Protein AF-A0A831PHI3-F1 (afdb_monomer)

Radius of gyration: 16.22 Å; Cα contacts (8 Å, |Δi|>4): 122; chains: 1; bounding box: 41×42×39 Å

Secondary structure (DSSP, 8-state):
---HHHHHHHHHS---HHHHHHHHHHHHHT--GGG-HHHHHHHTGGGTS------------S-----S-SS----HHHH---SS--S-----GGG-HHHHHTT-----HHHH--HHHHHHHHHHT--

Solvent-accessible surface area (backbone atoms only — not comparable to full-atom values): 7985 Å² total; per-residue (Å²): 122,60,40,62,66,63,57,47,52,57,65,72,42,98,59,54,76,66,58,50,49,52,55,52,50,56,47,54,72,42,41,56,44,80,75,13,59,28,45,41,65,34,64,63,59,60,77,80,57,93,80,82,89,80,91,80,90,80,94,76,87,86,79,92,75,82,75,89,71,81,83,76,84,53,45,26,67,48,57,22,58,53,90,68,54,87,60,89,76,47,72,52,43,84,76,21,58,40,39,58,76,68,68,58,85,69,59,50,18,38,76,67,28,26,62,68,57,42,51,51,29,60,77,73,67,64,123

Mean predicted aligned error: 11.36 Å

Structure (mmCIF, N/CA/C/O backbone):
data_AF-A0A831PHI3-F1
#
_entry.id   AF-A0A831PHI3-F1
#
loop_
_atom_site.group_PDB
_atom_site.id
_atom_site.type_symbol
_atom_site.label_atom_id
_atom_site.label_alt_id
_atom_site.label_comp_id
_atom_site.label_asym_id
_atom_site.label_entity_id
_atom_site.label_seq_id
_atom_site.pdbx_PDB_ins_code
_atom_site.Cartn_x
_atom_site.Cartn_y
_atom_site.Cartn_z
_atom_site.occupancy
_atom_site.B_iso_or_equiv
_atom_site.auth_seq_id
_atom_site.auth_comp_id
_atom_site.auth_asym_id
_atom_site.auth_atom_id
_atom_site.pdbx_PDB_model_num
ATOM 1 N N . MET A 1 1 ? 11.001 1.436 10.490 1.00 32.69 1 MET A N 1
ATOM 2 C CA . MET A 1 1 ? 10.843 2.831 10.029 1.00 32.69 1 MET A CA 1
ATOM 3 C C . MET A 1 1 ? 9.425 2.972 9.487 1.00 32.69 1 MET A C 1
ATOM 5 O O . MET A 1 1 ? 9.215 2.639 8.324 1.00 32.69 1 MET A O 1
ATOM 9 N N . PRO A 1 2 ? 8.441 3.318 10.337 1.00 44.31 2 PRO A N 1
ATOM 10 C CA . PRO A 1 2 ? 7.056 3.554 9.909 1.00 44.31 2 PRO A CA 1
ATOM 11 C C . PRO A 1 2 ? 7.008 4.758 8.952 1.00 44.31 2 PRO A C 1
ATOM 13 O O . PRO A 1 2 ? 7.925 5.575 8.984 1.00 44.31 2 PRO A O 1
ATOM 16 N N . SER A 1 3 ? 5.999 4.887 8.078 1.00 51.38 3 SER A N 1
ATOM 17 C CA . SER A 1 3 ? 5.954 5.982 7.094 1.00 51.38 3 SER A CA 1
ATOM 18 C C . SER A 1 3 ? 5.974 7.352 7.777 1.00 51.38 3 SER A C 1
ATOM 20 O O . SER A 1 3 ? 4.944 7.815 8.280 1.00 51.38 3 SER A O 1
ATOM 22 N N . ASP A 1 4 ? 7.131 8.013 7.741 1.00 58.09 4 ASP A N 1
ATOM 23 C CA . ASP A 1 4 ? 7.362 9.296 8.405 1.00 58.09 4 ASP A CA 1
ATOM 24 C C . ASP A 1 4 ? 6.304 10.334 8.041 1.00 58.09 4 ASP A C 1
ATOM 26 O O . ASP A 1 4 ? 5.895 11.103 8.893 1.00 58.09 4 ASP A O 1
ATOM 30 N N . TYR A 1 5 ? 5.780 10.341 6.813 1.00 65.12 5 TYR A N 1
ATOM 31 C CA . TYR A 1 5 ? 4.836 11.381 6.406 1.00 65.12 5 TYR A CA 1
ATOM 32 C C . TYR A 1 5 ? 3.475 11.289 7.101 1.00 65.12 5 TYR A C 1
ATOM 34 O O . TYR A 1 5 ? 2.938 12.308 7.526 1.00 65.12 5 TYR A O 1
ATOM 42 N N . PHE A 1 6 ? 2.902 10.089 7.225 1.00 70.69 6 PHE A N 1
ATOM 43 C CA . PHE A 1 6 ? 1.583 9.956 7.838 1.00 70.69 6 PHE A CA 1
ATOM 44 C C . PHE A 1 6 ? 1.652 10.158 9.353 1.00 70.69 6 PHE A C 1
ATOM 46 O O . PHE A 1 6 ? 0.833 10.895 9.899 1.00 70.69 6 PHE A O 1
ATOM 53 N N . GLU A 1 7 ? 2.656 9.588 10.023 1.00 68.50 7 GLU A N 1
ATOM 54 C CA . GLU A 1 7 ? 2.865 9.864 11.445 1.00 68.50 7 GLU A CA 1
ATOM 55 C C . GLU A 1 7 ? 3.199 11.333 11.703 1.00 68.50 7 GLU A C 1
ATOM 57 O O . GLU A 1 7 ? 2.650 11.916 12.636 1.00 68.50 7 GLU A O 1
ATOM 62 N N . LEU A 1 8 ? 4.044 11.954 10.872 1.00 71.62 8 LEU A N 1
ATOM 63 C CA . LEU A 1 8 ? 4.370 13.374 10.987 1.00 71.62 8 LEU A CA 1
ATOM 64 C C . LEU A 1 8 ? 3.124 14.237 10.785 1.00 71.62 8 LEU A C 1
ATOM 66 O O . LEU A 1 8 ? 2.875 15.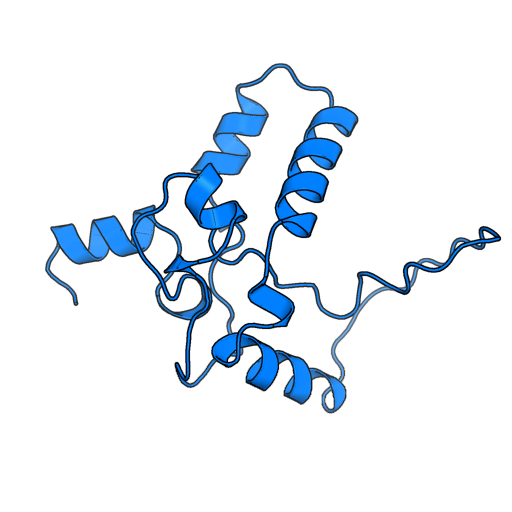105 11.608 1.00 71.62 8 LEU A O 1
ATOM 70 N N . MET A 1 9 ? 2.299 13.953 9.773 1.00 74.88 9 MET A N 1
ATOM 71 C CA . MET A 1 9 ? 1.014 14.633 9.557 1.00 74.88 9 MET A CA 1
ATOM 72 C C . MET A 1 9 ? 0.068 14.481 10.749 1.00 74.88 9 MET A C 1
ATOM 74 O O . MET A 1 9 ? -0.548 15.447 11.188 1.00 74.88 9 MET A O 1
ATOM 78 N N . LEU A 1 10 ? -0.043 13.279 11.313 1.00 77.31 10 LEU A N 1
ATOM 79 C CA . LEU A 1 10 ? -0.846 13.080 12.514 1.00 77.31 10 LEU A CA 1
ATOM 80 C C . LEU A 1 10 ? -0.256 13.820 13.721 1.00 77.31 10 LEU A C 1
ATOM 82 O O . LEU A 1 10 ? -0.997 14.210 14.615 1.00 77.31 10 LEU A O 1
ATOM 86 N N . ARG A 1 11 ? 1.072 13.961 13.819 1.00 77.12 11 ARG A N 1
ATOM 87 C CA . ARG A 1 11 ? 1.752 14.694 14.905 1.00 77.12 11 ARG A CA 1
ATOM 88 C C . ARG A 1 11 ? 1.641 16.213 14.753 1.00 77.12 11 ARG A C 1
ATOM 90 O O . ARG A 1 11 ? 1.629 16.894 15.769 1.00 77.12 11 ARG A O 1
ATOM 97 N N . THR A 1 12 ? 1.573 16.738 13.530 1.00 80.06 12 THR A N 1
ATOM 98 C CA . THR A 1 12 ? 1.436 18.182 13.266 1.00 80.06 12 THR A CA 1
ATOM 99 C C . THR A 1 12 ? 0.001 18.681 13.395 1.00 80.06 12 THR A C 1
ATOM 101 O O . THR A 1 12 ? -0.215 19.873 13.603 1.00 80.06 12 THR A O 1
ATOM 104 N N . LEU A 1 13 ? -0.985 17.790 13.303 1.00 80.06 13 LEU A N 1
ATOM 105 C CA . LEU A 1 13 ? -2.361 18.076 13.688 1.00 80.06 13 LEU A CA 1
ATOM 106 C C . LEU A 1 13 ? -2.482 18.012 15.221 1.00 80.06 13 LEU A C 1
ATOM 108 O O . LEU A 1 13 ? -2.037 17.046 15.840 1.00 80.06 13 LEU A O 1
ATOM 112 N N . HIS A 1 14 ? -3.109 19.021 15.834 1.00 82.38 14 HIS A N 1
ATOM 113 C CA . HIS A 1 14 ? -3.420 19.047 17.271 1.00 82.38 14 HIS A CA 1
ATOM 114 C C . HIS A 1 14 ? -4.573 18.080 17.608 1.00 82.38 14 HIS A C 1
ATOM 116 O O . HIS A 1 14 ? -5.654 18.506 17.999 1.00 82.38 14 HIS A O 1
ATOM 122 N N . LEU A 1 15 ? -4.345 16.785 17.390 1.00 80.50 15 LEU A N 1
ATOM 123 C CA . LEU A 1 15 ? -5.273 15.691 17.673 1.00 80.50 15 LEU A CA 1
ATOM 124 C C . LEU A 1 15 ? -4.969 15.091 19.044 1.00 80.50 15 LEU A C 1
ATOM 126 O O . LEU A 1 15 ? -3.799 14.948 19.422 1.00 80.50 15 LEU A O 1
ATOM 130 N N . THR A 1 16 ? -6.008 14.659 19.749 1.00 86.12 16 THR A N 1
ATOM 131 C CA . THR A 1 16 ? -5.851 13.817 20.939 1.00 86.12 16 THR A CA 1
ATOM 132 C C . THR A 1 16 ? -5.295 12.434 20.553 1.00 86.12 16 THR A C 1
ATOM 134 O O . THR A 1 16 ? -5.362 12.030 19.383 1.00 86.12 16 THR A O 1
ATOM 137 N N . PRO A 1 17 ? -4.705 11.678 21.499 1.00 82.00 17 PRO A N 1
ATOM 138 C CA . PRO A 1 17 ? -4.291 10.296 21.240 1.00 82.00 17 PRO A CA 1
ATOM 139 C C . PRO A 1 17 ? -5.445 9.423 20.720 1.00 82.00 17 PRO A C 1
ATOM 141 O O . PRO A 1 17 ? -5.239 8.642 19.795 1.00 82.00 17 PRO A O 1
ATOM 144 N N . GLU A 1 18 ? -6.660 9.622 21.229 1.00 85.75 18 GLU A N 1
ATOM 145 C CA . GLU A 1 18 ? -7.858 8.883 20.812 1.00 85.75 18 GLU A CA 1
ATOM 146 C C . GLU A 1 18 ? -8.238 9.190 19.354 1.00 85.75 18 GLU A C 1
ATOM 148 O O . GLU A 1 18 ? -8.447 8.286 18.544 1.00 85.75 18 GLU A O 1
ATOM 153 N N . GLU A 1 19 ? -8.256 10.469 18.968 1.00 84.31 19 GLU A N 1
ATOM 154 C CA . GLU A 1 19 ? -8.547 10.875 17.588 1.00 84.31 19 GLU A CA 1
ATOM 155 C C . GLU A 1 19 ? -7.493 10.355 16.602 1.00 84.31 19 GLU A C 1
ATOM 157 O O . GLU A 1 19 ? -7.815 9.944 15.483 1.00 84.31 19 GLU A O 1
ATOM 162 N N . ARG A 1 20 ? -6.223 10.332 17.019 1.00 76.69 20 ARG A N 1
ATOM 163 C CA . ARG A 1 20 ? -5.122 9.766 16.233 1.00 76.69 20 ARG A CA 1
ATOM 164 C C . ARG A 1 20 ? -5.346 8.282 15.955 1.00 76.69 20 ARG A C 1
ATOM 166 O O . ARG A 1 20 ? -5.176 7.854 14.812 1.00 76.69 20 ARG A O 1
ATOM 173 N N . GLU A 1 21 ? -5.734 7.513 16.965 1.00 79.81 21 GLU A N 1
ATOM 174 C CA . GLU A 1 21 ? -6.021 6.087 16.808 1.00 79.81 21 GLU A CA 1
ATOM 175 C C . GLU A 1 21 ? -7.232 5.842 15.909 1.00 79.81 21 GLU A C 1
ATOM 177 O O . GLU A 1 21 ? -7.153 4.992 15.022 1.00 79.81 21 GLU A O 1
ATOM 182 N N . LEU A 1 22 ? -8.297 6.640 16.030 1.00 81.94 22 LEU A N 1
ATOM 183 C CA . LEU A 1 22 ? -9.463 6.553 15.142 1.00 81.94 22 LEU A CA 1
ATOM 184 C C . LEU A 1 22 ? -9.094 6.767 13.669 1.00 81.94 22 LEU A C 1
ATOM 186 O O . LEU A 1 22 ? -9.609 6.077 12.786 1.00 81.94 22 LEU A O 1
ATOM 190 N N . ILE A 1 23 ? -8.185 7.702 13.380 1.00 78.81 23 ILE A N 1
ATOM 191 C CA . ILE A 1 23 ? -7.726 7.947 12.007 1.00 78.81 23 ILE A CA 1
ATOM 192 C C . ILE A 1 23 ? -6.893 6.766 11.494 1.00 78.81 23 ILE A C 1
ATOM 194 O O . ILE A 1 23 ? -7.041 6.370 10.334 1.00 78.81 23 ILE A O 1
ATOM 198 N N . ILE A 1 24 ? -6.034 6.190 12.337 1.00 75.75 24 ILE A N 1
ATOM 199 C CA . ILE A 1 24 ? -5.231 5.011 11.987 1.00 75.75 24 ILE A CA 1
ATOM 200 C C . ILE A 1 24 ? -6.142 3.804 11.735 1.00 75.75 24 ILE A C 1
ATOM 202 O O . ILE A 1 24 ? -6.001 3.134 10.713 1.00 75.75 24 ILE A O 1
ATOM 206 N N . ASP A 1 25 ? -7.100 3.549 12.620 1.00 77.44 25 ASP A N 1
ATOM 207 C CA . ASP A 1 25 ? -8.051 2.444 12.522 1.00 77.44 25 ASP A CA 1
ATOM 208 C C . ASP A 1 25 ? -8.949 2.567 11.282 1.00 77.44 25 ASP A C 1
ATOM 210 O O . ASP A 1 25 ? -9.068 1.620 10.499 1.00 77.44 25 ASP A O 1
ATOM 214 N N . LYS A 1 26 ? -9.493 3.762 11.017 1.00 79.75 26 LYS A N 1
ATOM 215 C CA . LYS A 1 26 ? -10.276 4.028 9.802 1.00 79.75 26 LYS A CA 1
ATOM 216 C C . LYS A 1 26 ? -9.479 3.697 8.540 1.00 79.75 26 LYS A C 1
ATOM 218 O O . LYS A 1 26 ? -10.016 3.091 7.616 1.00 79.75 26 LYS A O 1
ATOM 223 N N . ARG A 1 27 ? -8.197 4.063 8.504 1.00 75.56 27 ARG A N 1
ATOM 224 C CA . ARG A 1 27 ? -7.311 3.796 7.362 1.00 75.56 27 ARG A CA 1
ATOM 225 C C . ARG A 1 27 ? -6.957 2.321 7.234 1.00 75.56 27 ARG A C 1
ATOM 227 O O . ARG A 1 27 ? -6.962 1.802 6.121 1.00 75.56 27 ARG A O 1
ATOM 234 N N . LYS A 1 28 ? -6.718 1.623 8.348 1.00 76.69 28 LYS A N 1
ATOM 235 C CA . LYS A 1 28 ? -6.517 0.165 8.351 1.00 76.69 28 LYS A CA 1
ATOM 236 C C . LYS A 1 28 ? -7.732 -0.562 7.771 1.00 76.69 28 LYS A C 1
ATOM 238 O O . LYS A 1 28 ? -7.558 -1.415 6.910 1.00 76.69 28 LYS A O 1
ATOM 243 N N . LYS A 1 29 ? -8.947 -0.153 8.148 1.00 80.94 29 LYS A N 1
ATOM 244 C CA . LYS A 1 29 ? -10.213 -0.720 7.640 1.00 80.94 29 LYS A CA 1
ATOM 245 C C . LYS A 1 29 ? -10.461 -0.487 6.146 1.00 80.94 29 LYS A C 1
ATOM 247 O O . LYS A 1 29 ? -11.233 -1.221 5.544 1.00 80.94 29 LYS A O 1
ATOM 252 N N . GLN A 1 30 ? -9.844 0.530 5.546 1.00 82.00 30 GLN A N 1
ATOM 253 C CA . GLN A 1 30 ? -9.931 0.794 4.103 1.00 82.00 30 GLN A CA 1
ATOM 254 C C . GLN A 1 30 ? -8.916 -0.012 3.279 1.00 82.00 30 GLN A C 1
ATOM 256 O O . GLN A 1 30 ? -8.951 0.017 2.046 1.00 82.00 30 GLN A O 1
ATOM 261 N N . CYS A 1 31 ? -7.963 -0.667 3.938 1.00 85.56 31 CYS A N 1
ATOM 262 C CA . CYS A 1 31 ? -6.946 -1.442 3.260 1.00 85.56 31 CYS A CA 1
ATOM 263 C C . CYS A 1 31 ? -7.512 -2.788 2.797 1.00 85.56 31 CYS A C 1
ATOM 265 O O . CYS A 1 31 ? -8.212 -3.454 3.546 1.00 85.56 31 CYS A O 1
ATOM 267 N N . ILE A 1 32 ? -7.149 -3.194 1.580 1.00 87.12 32 ILE A N 1
ATOM 268 C CA . ILE A 1 32 ? -7.550 -4.470 0.961 1.00 87.12 32 ILE A CA 1
ATOM 269 C C . ILE A 1 32 ? -6.369 -5.448 0.833 1.00 87.12 32 ILE A C 1
ATOM 271 O O . ILE A 1 32 ? -6.318 -6.282 -0.071 1.00 87.12 32 ILE A O 1
ATOM 275 N N . CYS A 1 33 ? -5.338 -5.273 1.670 1.00 83.00 33 CYS A N 1
ATOM 276 C CA . CYS A 1 33 ? -4.134 -6.106 1.626 1.00 83.00 33 CYS A CA 1
ATOM 277 C C . CYS A 1 33 ? -4.398 -7.553 2.053 1.00 83.00 33 CYS A C 1
ATOM 279 O O . CYS A 1 33 ? -3.688 -8.437 1.591 1.00 83.00 33 CYS A O 1
ATOM 281 N N . ASP A 1 34 ? -5.417 -7.796 2.870 1.00 80.06 34 ASP A N 1
ATOM 282 C CA . ASP A 1 34 ? -5.902 -9.125 3.251 1.00 80.06 34 ASP A CA 1
ATOM 283 C C . ASP A 1 34 ? -6.274 -9.991 2.034 1.00 80.06 34 ASP A C 1
ATOM 285 O O . ASP A 1 34 ? -5.985 -11.188 2.006 1.00 80.06 34 ASP A O 1
ATOM 289 N N . MET A 1 35 ? -6.833 -9.367 0.995 1.00 83.12 35 MET A N 1
ATOM 290 C CA . MET A 1 35 ? -7.180 -10.008 -0.277 1.00 83.12 35 MET A CA 1
ATOM 291 C C . MET A 1 35 ? -6.036 -10.011 -1.301 1.00 83.12 35 MET A C 1
ATOM 293 O O . MET A 1 35 ? -6.199 -10.536 -2.400 1.00 83.12 35 MET A O 1
ATOM 297 N N . CYS A 1 36 ? -4.899 -9.379 -1.001 1.00 86.75 36 CYS A N 1
ATOM 298 C CA . CYS A 1 36 ? -3.810 -9.214 -1.958 1.00 86.75 36 CYS A CA 1
ATOM 299 C C . CYS A 1 36 ? -3.038 -10.531 -2.126 1.00 86.75 36 CYS A C 1
ATOM 301 O O . CYS A 1 36 ? -2.352 -10.925 -1.181 1.00 86.75 36 CYS A O 1
ATOM 303 N N . PRO A 1 37 ? -3.025 -11.164 -3.318 1.00 86.19 37 PRO A N 1
ATOM 304 C CA . PRO A 1 37 ? -2.395 -12.475 -3.511 1.00 86.19 37 PRO A CA 1
ATOM 305 C C . PRO A 1 37 ? -0.922 -12.514 -3.099 1.00 86.19 37 PRO A C 1
ATOM 307 O O . PRO A 1 37 ? -0.459 -13.502 -2.536 1.00 86.19 37 PRO A O 1
ATOM 310 N N . THR A 1 38 ? -0.203 -11.408 -3.319 1.00 85.12 38 THR A N 1
ATOM 311 C CA . THR A 1 38 ? 1.202 -11.247 -2.911 1.00 85.12 38 THR A CA 1
ATOM 312 C C . THR A 1 38 ? 1.394 -11.296 -1.388 1.00 85.12 38 THR A C 1
ATOM 314 O O . THR A 1 38 ? 2.418 -11.783 -0.918 1.00 85.12 38 THR A O 1
ATOM 317 N N . TYR A 1 39 ? 0.431 -10.803 -0.600 1.00 83.06 39 TYR A N 1
ATOM 318 C CA . TYR A 1 39 ? 0.496 -10.841 0.865 1.00 83.06 39 TYR A CA 1
ATOM 319 C C . TYR A 1 39 ? -0.141 -12.106 1.443 1.00 83.06 39 TYR A C 1
ATOM 321 O O . TYR A 1 39 ? 0.445 -12.728 2.328 1.00 83.06 39 TYR A O 1
ATOM 329 N N . THR A 1 40 ? -1.292 -12.535 0.919 1.00 79.62 40 THR A N 1
ATOM 330 C CA . THR A 1 40 ? -2.017 -13.719 1.399 1.00 79.62 40 THR A CA 1
ATOM 331 C C . THR A 1 40 ? -1.128 -14.967 1.376 1.00 79.62 40 THR A C 1
ATOM 333 O O . THR A 1 40 ? -1.144 -15.746 2.325 1.00 79.62 40 THR A O 1
ATOM 336 N N . SER A 1 41 ? -0.264 -15.126 0.364 1.00 71.50 41 SER A N 1
ATOM 337 C CA . SER A 1 41 ? 0.707 -16.230 0.313 1.00 71.50 41 SER A CA 1
ATOM 338 C C . SER A 1 41 ? 1.728 -16.223 1.456 1.00 71.50 41 SER A C 1
ATOM 340 O O . SER A 1 41 ? 2.200 -17.284 1.854 1.00 71.50 41 SER A O 1
ATOM 342 N N . CYS A 1 42 ? 2.079 -15.050 1.990 1.00 75.62 42 CYS A N 1
ATOM 343 C CA . CYS A 1 42 ? 2.924 -14.933 3.179 1.00 75.62 42 CYS A CA 1
ATOM 344 C C . CYS A 1 42 ? 2.115 -15.162 4.464 1.00 75.62 42 CYS A C 1
ATOM 346 O O . CYS A 1 42 ? 2.561 -15.900 5.342 1.00 75.62 42 CYS A O 1
ATOM 348 N N . ALA A 1 43 ? 0.932 -14.549 4.577 1.00 70.56 43 ALA A N 1
ATOM 349 C CA . ALA A 1 43 ? 0.111 -14.617 5.785 1.00 70.56 43 ALA A CA 1
ATOM 350 C C . ALA A 1 43 ? -0.274 -16.064 6.149 1.00 70.56 43 ALA A C 1
ATOM 352 O O . ALA A 1 43 ? -0.376 -16.406 7.324 1.00 70.56 43 ALA A O 1
ATOM 353 N N . LEU A 1 44 ? -0.426 -16.936 5.144 1.00 66.44 44 LEU A N 1
ATOM 354 C CA . LEU A 1 44 ? -0.710 -18.360 5.341 1.00 66.44 44 LEU A CA 1
ATOM 355 C C . LEU A 1 44 ? 0.479 -19.155 5.911 1.00 66.44 44 LEU A C 1
ATOM 357 O O . LEU A 1 44 ? 0.247 -20.083 6.679 1.00 66.44 44 LEU A O 1
ATOM 361 N N . LYS A 1 45 ? 1.731 -18.778 5.602 1.00 58.28 45 LYS A N 1
ATOM 362 C CA . LYS A 1 45 ? 2.938 -19.473 6.100 1.00 58.28 45 LYS A CA 1
ATOM 363 C C . LYS A 1 45 ? 3.162 -19.266 7.607 1.00 58.28 45 LYS A C 1
ATOM 365 O O . LYS A 1 45 ? 3.673 -20.150 8.281 1.00 58.28 45 LYS A O 1
ATOM 370 N N . GLN A 1 46 ? 2.736 -18.129 8.165 1.00 55.97 46 GLN A N 1
ATOM 371 C CA . GLN A 1 46 ? 2.957 -17.790 9.582 1.00 55.97 46 GLN A CA 1
ATOM 372 C C . GLN A 1 46 ? 2.033 -18.523 10.574 1.00 55.97 46 GLN A C 1
ATOM 374 O O . GLN A 1 46 ? 2.125 -18.299 11.777 1.00 55.97 46 GLN A O 1
ATOM 379 N N . LYS A 1 47 ? 1.143 -19.406 10.099 1.00 52.16 47 LYS A N 1
ATOM 380 C CA . LYS A 1 47 ? 0.345 -20.284 10.971 1.00 52.16 47 LYS A CA 1
ATOM 381 C C . LYS A 1 47 ? 1.087 -21.553 11.402 1.00 52.16 47 LYS A C 1
ATOM 383 O O . LYS A 1 47 ? 0.632 -22.205 12.336 1.00 52.16 47 LYS A O 1
ATOM 388 N N . GLU A 1 48 ? 2.201 -21.897 10.754 1.00 51.12 48 GLU A N 1
ATOM 389 C CA . GLU A 1 48 ? 2.947 -23.134 11.036 1.00 51.12 48 GLU A CA 1
AT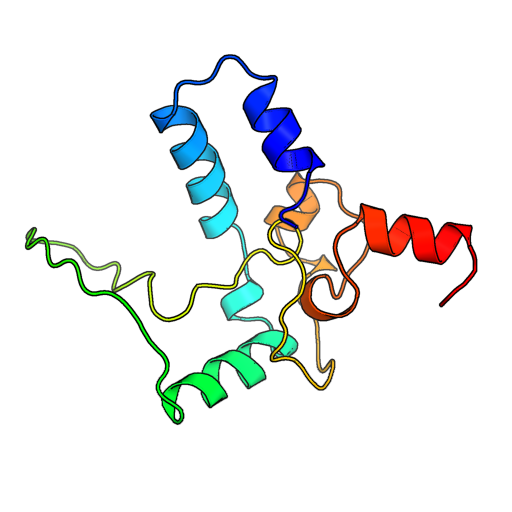OM 390 C C . GLU A 1 48 ? 4.224 -22.910 11.864 1.00 51.12 48 GLU A C 1
ATOM 392 O O . GLU A 1 48 ? 4.682 -23.839 12.526 1.00 51.12 48 GLU A O 1
ATOM 397 N N . GLU A 1 49 ? 4.756 -21.685 11.933 1.00 44.88 49 GLU A N 1
ATOM 398 C CA . GLU A 1 49 ? 5.950 -21.369 12.728 1.00 44.88 49 GLU A CA 1
ATOM 399 C C . GLU A 1 49 ? 5.644 -20.290 13.775 1.00 44.88 49 GLU A C 1
ATOM 401 O O . GLU A 1 49 ? 5.496 -19.106 13.476 1.00 44.88 49 GLU A O 1
ATOM 406 N N . GLY A 1 50 ? 5.506 -20.724 15.030 1.00 47.06 50 GLY A N 1
ATOM 407 C CA . GLY A 1 50 ? 5.218 -19.863 16.169 1.00 47.06 50 GLY A CA 1
ATOM 408 C C . GLY A 1 50 ? 6.373 -18.928 16.541 1.00 47.06 50 GLY A C 1
ATOM 409 O O . GLY A 1 50 ? 7.446 -19.372 16.938 1.00 47.06 50 GLY A O 1
ATOM 410 N N . ALA A 1 51 ? 6.096 -17.628 16.510 1.00 37.72 51 ALA A N 1
ATOM 411 C CA . ALA A 1 51 ? 6.742 -16.565 17.283 1.00 37.72 51 ALA A CA 1
ATOM 412 C C . ALA A 1 51 ? 5.738 -15.395 17.315 1.00 37.72 51 ALA A C 1
ATOM 414 O O . ALA A 1 51 ? 5.253 -14.996 16.267 1.00 37.72 51 ALA A O 1
ATOM 415 N N . GLY A 1 52 ? 5.291 -14.790 18.411 1.00 34.25 52 GLY A N 1
ATOM 416 C CA . GLY A 1 52 ? 5.656 -14.828 19.818 1.00 34.25 52 GLY A CA 1
ATOM 417 C C . GLY A 1 52 ? 5.223 -13.484 20.427 1.00 34.25 52 GLY A C 1
ATOM 418 O O . GLY A 1 52 ? 5.802 -12.461 20.078 1.00 34.25 52 GLY A O 1
ATOM 419 N N . GLY A 1 53 ? 4.231 -13.504 21.331 1.00 32.75 53 GLY A N 1
ATOM 420 C CA . GLY A 1 53 ? 3.862 -12.413 22.259 1.00 32.75 53 GLY A CA 1
ATOM 421 C C . GLY A 1 53 ? 2.780 -11.432 21.763 1.00 32.75 53 GLY A C 1
ATOM 422 O O . GLY A 1 53 ? 2.877 -10.915 20.662 1.00 32.75 53 GLY A O 1
ATOM 423 N N . THR A 1 54 ? 1.731 -11.077 22.511 1.00 29.78 54 THR A N 1
ATOM 424 C CA . THR A 1 54 ? 1.313 -11.415 23.879 1.00 29.78 54 THR A CA 1
ATOM 425 C C . THR A 1 54 ? -0.216 -11.372 23.951 1.00 29.78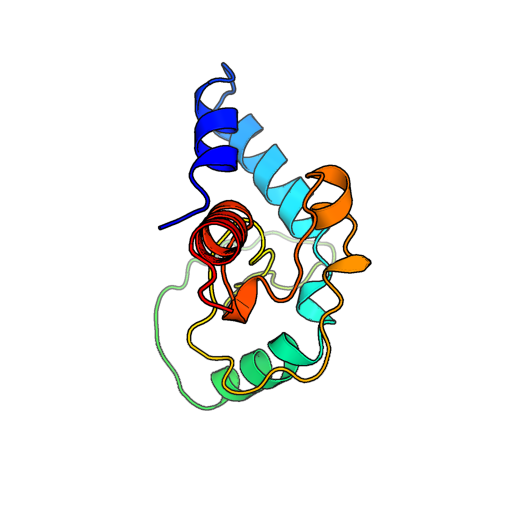 54 THR A C 1
ATOM 427 O O . THR A 1 54 ? -0.859 -10.561 23.289 1.00 29.78 54 THR A O 1
ATOM 430 N N . THR A 1 55 ? -0.779 -12.242 24.777 1.00 37.62 55 THR A N 1
ATOM 431 C CA . THR A 1 55 ? -2.170 -12.230 25.228 1.00 37.62 55 THR A CA 1
ATOM 432 C C . THR A 1 55 ? -2.461 -10.967 26.037 1.00 37.62 55 THR A C 1
ATOM 434 O O . THR A 1 55 ? -1.719 -10.670 26.974 1.00 37.62 55 THR A O 1
ATOM 437 N N . VAL A 1 56 ? -3.565 -10.285 25.741 1.00 34.50 56 VAL A N 1
ATOM 438 C CA . VAL A 1 56 ? -4.425 -9.699 26.776 1.00 34.50 56 VAL A CA 1
ATOM 439 C C . VAL A 1 56 ? -5.869 -10.024 26.413 1.00 34.50 56 VAL A C 1
ATOM 441 O O . VAL A 1 56 ? -6.348 -9.687 25.332 1.00 34.50 56 VAL A O 1
ATOM 444 N N . GLU A 1 57 ? -6.505 -10.770 27.306 1.00 41.12 57 GLU A N 1
ATOM 445 C CA . GLU A 1 57 ? -7.937 -11.035 27.338 1.00 41.12 57 GLU A CA 1
ATOM 446 C C . GLU A 1 57 ? -8.657 -9.759 27.794 1.00 41.12 57 GLU A C 1
ATOM 448 O O . GLU A 1 57 ? -8.209 -9.122 28.743 1.00 41.12 57 GLU A O 1
ATOM 453 N N . GLU A 1 58 ? -9.773 -9.410 27.159 1.00 31.86 58 GLU A N 1
ATOM 454 C CA . GLU A 1 58 ? -10.853 -8.641 27.790 1.00 31.86 58 GLU A CA 1
ATOM 455 C C . GLU A 1 58 ? -12.172 -9.161 27.211 1.00 31.86 58 GLU A C 1
ATOM 457 O O . GLU A 1 58 ? -12.457 -9.044 26.015 1.00 31.86 58 GLU A O 1
ATOM 462 N N . GLU A 1 59 ? -12.940 -9.818 28.077 1.00 43.34 59 GLU A N 1
ATOM 463 C CA . GLU A 1 59 ? -14.253 -10.368 27.781 1.00 43.34 59 GLU A CA 1
ATOM 464 C C . GLU A 1 59 ? -15.285 -9.236 27.675 1.00 43.34 59 GLU A C 1
ATOM 466 O O . GLU A 1 59 ? -15.565 -8.526 28.638 1.00 43.34 59 GLU A O 1
ATOM 471 N N . GLY A 1 60 ? -15.899 -9.092 26.501 1.00 36.34 60 GLY A N 1
ATOM 472 C CA . GLY A 1 60 ? -17.022 -8.186 26.265 1.00 36.34 60 GLY A CA 1
ATOM 473 C C . GLY A 1 60 ? -18.050 -8.837 25.332 1.00 36.34 60 GLY A C 1
ATOM 474 O O . GLY A 1 60 ? -17.666 -9.353 24.279 1.00 36.34 60 GLY A O 1
ATOM 475 N N . PRO A 1 61 ? -19.351 -8.864 25.683 1.00 49.19 61 PRO A N 1
ATOM 476 C CA . PRO A 1 61 ? -20.332 -9.680 24.98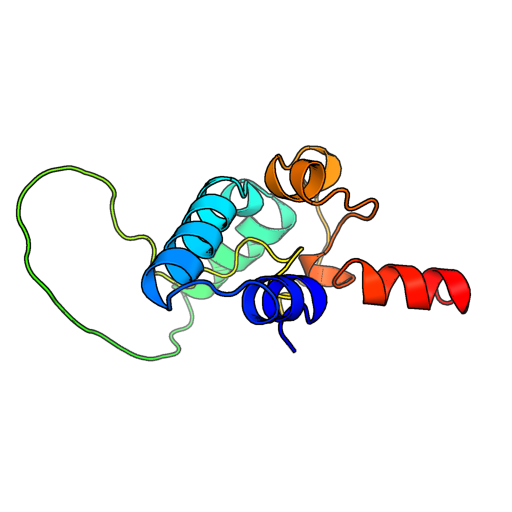7 1.00 49.19 61 PRO A CA 1
ATOM 477 C C . PRO A 1 61 ? -20.953 -8.953 23.785 1.00 49.19 61 PRO A C 1
ATOM 479 O O . PRO A 1 61 ? -21.239 -7.759 23.816 1.00 49.19 61 PRO A O 1
ATOM 482 N N . THR A 1 62 ? -21.285 -9.758 22.774 1.00 34.41 62 THR A N 1
ATOM 483 C CA . THR A 1 62 ? -22.161 -9.499 21.615 1.00 34.41 62 THR A CA 1
ATOM 484 C C . THR A 1 62 ? -21.571 -8.750 20.411 1.00 34.41 62 THR A C 1
ATOM 486 O O . THR A 1 62 ? -21.402 -7.537 20.408 1.00 34.41 62 THR A O 1
ATOM 489 N N . GLY A 1 63 ? -21.406 -9.491 19.303 1.00 32.56 63 GLY A N 1
ATOM 490 C CA . GLY A 1 63 ? -21.600 -8.918 17.965 1.00 32.56 63 GLY A CA 1
ATOM 491 C C . GLY A 1 63 ? -20.425 -8.944 16.986 1.00 32.56 63 GLY A C 1
ATOM 492 O O . GLY A 1 63 ? -20.107 -7.916 16.404 1.00 32.56 63 GLY A O 1
ATOM 493 N N . GLY A 1 64 ? -19.829 -10.115 16.744 1.00 37.56 64 GLY A N 1
ATOM 494 C CA . GLY A 1 64 ? -19.349 -10.520 15.412 1.00 37.56 64 GLY A CA 1
ATOM 495 C C . GLY A 1 64 ? -18.551 -9.504 14.582 1.00 37.56 64 GLY A C 1
ATOM 496 O O . GLY A 1 64 ? -19.001 -9.089 13.518 1.00 37.56 64 GLY A O 1
ATOM 497 N N . LYS A 1 65 ? -17.327 -9.196 15.013 1.00 28.97 65 LYS A N 1
ATOM 498 C CA . LYS A 1 65 ? -16.178 -8.898 14.141 1.00 28.97 65 LYS A CA 1
ATOM 499 C C . LYS A 1 65 ? -14.974 -9.568 14.784 1.00 28.97 65 LYS A C 1
ATOM 501 O O . LYS A 1 65 ? -14.278 -8.956 15.584 1.00 28.97 65 LYS A O 1
ATOM 506 N N . SER A 1 66 ? -14.826 -10.858 14.510 1.00 32.16 66 SER A N 1
ATOM 507 C CA . SER A 1 66 ? -13.715 -11.671 14.987 1.00 32.16 66 SER A CA 1
ATOM 508 C C . SER A 1 66 ? -12.383 -10.967 14.723 1.00 32.16 66 SER A C 1
ATOM 510 O O . SER A 1 66 ? -12.023 -10.732 13.572 1.00 32.16 66 SER A O 1
ATOM 512 N N . GLU A 1 67 ? -11.677 -10.666 15.810 1.00 41.34 67 GLU A N 1
ATOM 513 C CA . GLU A 1 67 ? -10.272 -11.050 15.932 1.00 41.34 67 GLU A CA 1
ATOM 514 C C . GLU A 1 67 ? -9.329 -10.411 14.897 1.00 41.34 67 GLU A C 1
ATOM 516 O O . GLU A 1 67 ? -8.688 -11.079 14.090 1.00 41.34 67 GLU A O 1
ATOM 521 N N . TRP A 1 68 ? -9.213 -9.079 14.945 1.00 38.25 68 TRP A N 1
ATOM 522 C CA . TRP A 1 68 ? -8.301 -8.280 14.107 1.00 38.25 68 TRP A CA 1
ATOM 523 C C . TRP A 1 68 ? -6.831 -8.327 14.550 1.00 38.25 68 TRP A C 1
ATOM 525 O O . TRP A 1 68 ? -6.071 -7.395 14.278 1.00 38.25 68 TRP A O 1
ATOM 535 N N . THR A 1 69 ? -6.409 -9.413 15.195 1.00 42.53 69 THR A N 1
ATOM 536 C CA . THR A 1 69 ? -5.011 -9.592 15.584 1.00 42.53 69 THR A CA 1
ATOM 537 C C . THR A 1 69 ? -4.609 -11.057 15.525 1.00 42.53 69 THR A C 1
ATOM 539 O O . THR A 1 69 ? -4.566 -11.744 16.535 1.00 42.53 69 THR A O 1
ATOM 542 N N . LEU A 1 70 ? -4.211 -11.515 14.343 1.00 41.44 70 LEU A N 1
ATOM 543 C CA . LEU A 1 70 ? -3.149 -12.513 14.239 1.00 41.44 70 LEU A CA 1
ATOM 544 C C . LEU A 1 70 ? -2.231 -12.085 13.085 1.00 41.44 70 LEU A C 1
ATOM 546 O O . LEU A 1 70 ? -2.519 -12.323 11.917 1.00 41.44 70 LEU A O 1
ATOM 550 N N . ASN A 1 71 ? -1.168 -11.360 13.457 1.00 44.94 71 ASN A N 1
ATOM 551 C CA . ASN A 1 71 ? -0.095 -10.795 12.620 1.00 44.94 71 ASN A CA 1
ATOM 552 C C . ASN A 1 71 ? -0.542 -9.760 11.562 1.00 44.94 71 ASN A C 1
ATOM 554 O O . ASN A 1 71 ? -0.268 -9.894 10.372 1.00 44.94 71 ASN A O 1
ATOM 558 N N . GLY A 1 72 ? -1.214 -8.698 12.035 1.00 53.31 72 GLY A N 1
ATOM 559 C CA . GLY A 1 72 ? -1.842 -7.596 11.282 1.00 53.31 72 GLY A CA 1
ATOM 560 C C . GLY A 1 72 ? -0.912 -6.653 10.503 1.00 53.31 72 GLY A C 1
ATOM 561 O O . GLY A 1 72 ? -0.983 -5.430 10.647 1.00 53.31 72 GLY A O 1
ATOM 562 N N . GLU A 1 73 ? -0.069 -7.203 9.637 1.00 62.72 73 GLU A N 1
ATOM 563 C CA . GLU A 1 73 ? 0.721 -6.444 8.670 1.00 62.72 73 GLU A CA 1
ATOM 564 C C . GLU A 1 73 ? -0.123 -6.159 7.417 1.00 62.72 73 GLU A C 1
ATOM 566 O O . GLU A 1 73 ? -0.026 -6.819 6.392 1.00 62.72 73 GLU A O 1
ATOM 571 N N . CYS A 1 74 ? -1.005 -5.169 7.497 1.00 72.12 74 CYS A N 1
ATOM 572 C CA . CYS A 1 74 ? -1.727 -4.622 6.346 1.00 72.12 74 CYS A CA 1
ATOM 573 C C . CYS A 1 74 ? -1.406 -3.131 6.211 1.00 72.12 74 CYS A C 1
ATOM 575 O O . CYS A 1 74 ? -0.769 -2.546 7.077 1.00 72.12 74 CYS A O 1
ATOM 577 N N . ALA A 1 75 ? -1.809 -2.487 5.117 1.00 79.56 75 ALA A N 1
ATOM 578 C CA . ALA A 1 75 ? -1.454 -1.090 4.848 1.00 79.56 75 ALA A CA 1
ATOM 579 C C . ALA A 1 75 ? 0.068 -0.849 4.742 1.00 79.56 75 ALA A C 1
ATOM 581 O O . ALA A 1 75 ? 0.592 0.155 5.219 1.00 79.56 75 ALA A O 1
ATOM 582 N N . PHE A 1 76 ? 0.791 -1.731 4.041 1.00 84.25 76 PHE A N 1
ATOM 583 C CA . PHE A 1 76 ? 2.228 -1.576 3.739 1.00 84.25 76 PHE A CA 1
ATOM 584 C C . PHE A 1 76 ? 2.588 -0.238 3.076 1.00 84.25 76 PHE A C 1
ATOM 586 O O . PHE A 1 76 ? 3.691 0.276 3.239 1.00 84.25 76 PHE A O 1
ATOM 593 N N . CYS A 1 77 ? 1.633 0.387 2.384 1.00 81.88 77 CYS A N 1
ATOM 594 C CA . CYS A 1 77 ? 1.784 1.738 1.850 1.00 81.88 77 CYS A CA 1
ATOM 595 C C . CYS A 1 77 ? 2.103 2.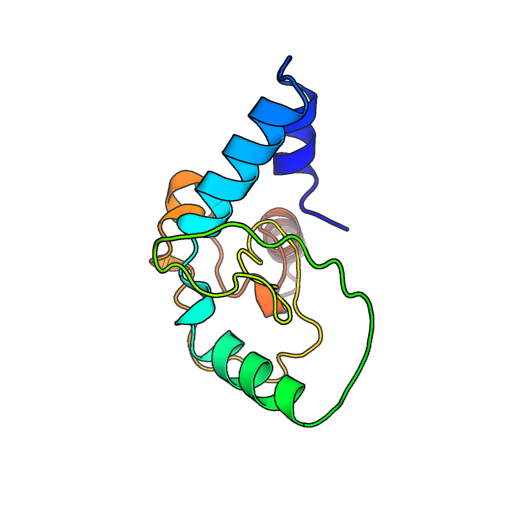800 2.921 1.00 81.88 77 CYS A C 1
ATOM 597 O O . CYS A 1 77 ? 2.689 3.828 2.590 1.00 81.88 77 CYS A O 1
ATOM 599 N N . THR A 1 78 ? 1.757 2.544 4.186 1.00 75.88 78 THR A N 1
ATOM 600 C CA . THR A 1 78 ? 2.083 3.390 5.344 1.00 75.88 78 THR A CA 1
ATOM 601 C C . THR A 1 78 ? 2.951 2.674 6.382 1.00 75.88 78 THR A C 1
ATOM 603 O O . THR A 1 78 ? 3.767 3.294 7.052 1.00 75.88 78 THR A O 1
ATOM 606 N N . LEU A 1 79 ? 2.810 1.362 6.556 1.00 74.25 79 LEU A N 1
ATOM 607 C CA . LEU A 1 79 ? 3.533 0.659 7.622 1.00 74.25 79 LEU A CA 1
ATOM 608 C C . LEU A 1 79 ? 4.961 0.261 7.229 1.00 74.25 79 LEU A C 1
ATOM 610 O O . LEU A 1 79 ? 5.814 0.140 8.105 1.00 74.25 79 LEU A O 1
ATOM 614 N N . GLY A 1 80 ? 5.254 0.127 5.932 1.00 77.00 80 GLY A N 1
ATOM 615 C CA . GLY A 1 80 ? 6.579 -0.254 5.446 1.00 77.00 80 GLY A CA 1
ATOM 616 C C . GLY A 1 80 ? 6.560 -1.525 4.605 1.00 77.00 80 GLY A C 1
ATOM 617 O O . GLY A 1 80 ? 5.569 -1.837 3.954 1.00 77.00 80 GLY A O 1
ATOM 618 N N . LYS A 1 81 ? 7.684 -2.244 4.588 1.00 79.62 81 LYS A N 1
ATOM 619 C CA . LYS A 1 81 ? 7.850 -3.493 3.835 1.00 79.62 81 LYS A CA 1
ATOM 620 C C . LYS A 1 81 ? 7.569 -4.704 4.717 1.00 79.62 81 LYS A C 1
ATOM 622 O O . LYS A 1 81 ? 7.910 -4.687 5.894 1.00 79.62 81 LYS A O 1
ATOM 627 N N . SER A 1 82 ? 7.044 -5.765 4.122 1.00 80.81 82 SER A N 1
ATOM 628 C CA . SER A 1 82 ? 7.006 -7.100 4.716 1.00 80.81 82 SER A CA 1
ATOM 629 C C . SER A 1 82 ? 8.355 -7.796 4.543 1.00 80.81 82 SER A C 1
ATOM 631 O O . SER A 1 82 ? 8.917 -7.765 3.446 1.00 80.81 82 SER A O 1
ATOM 633 N N . ALA A 1 83 ? 8.830 -8.498 5.571 1.00 77.94 83 ALA A N 1
ATOM 634 C CA . ALA A 1 83 ? 10.006 -9.368 5.459 1.00 77.94 83 ALA A CA 1
ATOM 635 C C . ALA A 1 83 ? 9.680 -10.756 4.870 1.00 77.94 83 ALA A C 1
ATOM 637 O O . ALA A 1 83 ? 10.573 -11.466 4.427 1.00 77.94 83 ALA A O 1
ATOM 638 N N . CYS A 1 84 ? 8.404 -11.141 4.860 1.00 80.69 84 CYS A N 1
ATOM 639 C CA . CYS A 1 84 ? 7.966 -12.491 4.513 1.00 80.69 84 CYS A CA 1
ATOM 640 C C . CYS A 1 84 ? 7.681 -12.727 3.019 1.00 80.69 84 CYS A C 1
ATOM 642 O O . CYS A 1 84 ? 7.534 -13.872 2.592 1.00 80.69 84 CYS A O 1
ATOM 644 N N . ILE A 1 85 ? 7.513 -11.665 2.225 1.00 83.56 85 ILE A N 1
ATOM 645 C CA . ILE A 1 85 ? 7.122 -11.790 0.818 1.00 83.56 85 ILE A CA 1
ATOM 646 C C . ILE A 1 85 ? 8.375 -11.995 -0.028 1.00 83.56 85 ILE A C 1
ATOM 648 O O . ILE A 1 85 ? 9.151 -11.070 -0.249 1.00 83.56 85 ILE A O 1
ATOM 652 N N . GLU A 1 86 ? 8.538 -13.215 -0.532 1.00 81.62 86 GLU A N 1
ATOM 653 C CA . GLU A 1 86 ? 9.678 -13.612 -1.370 1.00 81.62 86 GLU A CA 1
ATOM 654 C C . GLU A 1 86 ? 9.432 -13.345 -2.860 1.00 81.62 86 GLU A C 1
ATOM 656 O O . GLU A 1 86 ? 10.369 -13.115 -3.623 1.00 81.62 86 GLU A O 1
ATOM 661 N N . LYS A 1 87 ? 8.165 -13.384 -3.290 1.00 84.19 87 LYS A N 1
ATOM 662 C CA . LYS A 1 87 ? 7.782 -13.252 -4.696 1.00 84.19 87 LYS A CA 1
ATOM 663 C C . LYS A 1 87 ? 6.550 -12.371 -4.857 1.00 84.19 87 LYS A C 1
ATOM 665 O O . LYS A 1 87 ? 5.540 -12.562 -4.187 1.00 84.19 87 LYS A O 1
ATOM 670 N N . GLU A 1 88 ? 6.634 -11.444 -5.804 1.00 88.44 88 GLU A N 1
ATOM 671 C CA . GLU A 1 88 ? 5.505 -10.640 -6.264 1.00 88.44 88 GLU A CA 1
ATOM 672 C C . GLU A 1 88 ? 4.632 -11.486 -7.205 1.00 88.44 88 GLU A C 1
ATOM 674 O O .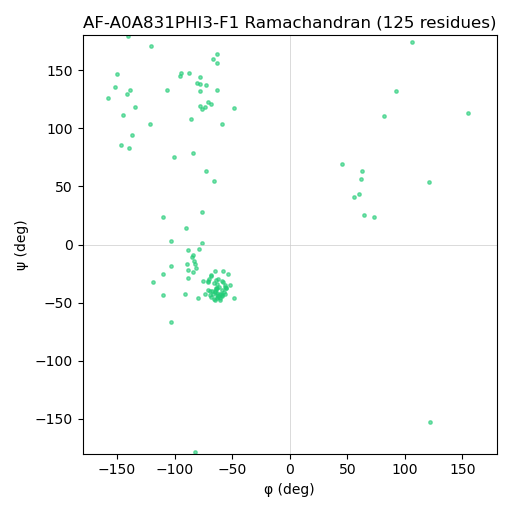 GLU A 1 88 ? 5.116 -11.977 -8.227 1.00 88.44 88 GLU A O 1
ATOM 679 N N . VAL A 1 89 ? 3.363 -11.693 -6.840 1.00 87.44 89 VAL A N 1
ATOM 680 C CA . VAL A 1 89 ? 2.390 -12.434 -7.662 1.00 87.44 89 VAL A CA 1
ATOM 681 C C . VAL A 1 89 ? 1.461 -11.440 -8.349 1.00 87.44 89 VAL A C 1
ATOM 683 O O . VAL A 1 89 ? 1.518 -11.260 -9.560 1.00 87.44 89 VAL A O 1
ATOM 686 N N . GLU A 1 90 ? 0.645 -10.755 -7.551 1.00 88.69 90 GLU A N 1
ATOM 687 C CA . GLU A 1 90 ? -0.273 -9.699 -7.976 1.00 88.69 90 GLU A CA 1
ATOM 688 C C . GLU A 1 90 ? -0.499 -8.715 -6.813 1.00 88.69 90 GLU A C 1
ATOM 690 O O . GLU A 1 90 ? -0.675 -9.140 -5.666 1.00 88.69 90 GLU A O 1
ATOM 695 N N . CYS A 1 91 ? -0.462 -7.402 -7.079 1.00 89.88 91 CYS A N 1
ATOM 696 C CA . CYS A 1 91 ? -0.753 -6.348 -6.091 1.00 89.88 91 CYS A CA 1
ATOM 697 C C . CYS A 1 91 ? -2.112 -5.727 -6.383 1.00 89.88 91 CYS A C 1
ATOM 699 O O . CYS A 1 91 ? -2.343 -5.239 -7.486 1.00 89.88 91 CYS A O 1
ATOM 701 N N . LEU A 1 92 ? -2.932 -5.570 -5.348 1.00 89.38 92 LEU A N 1
ATOM 702 C CA . LEU A 1 92 ? -4.183 -4.800 -5.418 1.00 89.38 92 LEU A CA 1
ATOM 703 C C . LEU A 1 92 ? -3.990 -3.316 -5.060 1.00 89.38 92 LEU A C 1
ATOM 705 O O . LEU A 1 92 ? -4.926 -2.578 -4.772 1.00 89.38 92 LEU A O 1
ATOM 709 N N . CYS A 1 93 ? -2.740 -2.870 -5.037 1.00 88.69 93 CYS A N 1
ATOM 710 C CA . CYS A 1 93 ? -2.320 -1.594 -4.471 1.00 88.69 93 CYS A CA 1
ATOM 711 C C . CYS A 1 93 ? -2.783 -0.400 -5.322 1.00 88.69 93 CYS A C 1
ATOM 713 O O . CYS A 1 93 ? -3.141 0.640 -4.780 1.00 88.69 93 CYS A O 1
ATOM 715 N N . SER A 1 94 ? -2.859 -0.579 -6.643 1.00 85.81 94 SER A N 1
ATOM 716 C CA . SER A 1 94 ? -3.384 0.409 -7.597 1.00 85.81 94 SER A CA 1
ATOM 717 C C . SER A 1 94 ? -4.894 0.637 -7.465 1.00 85.81 94 SER A C 1
ATOM 719 O O . SER A 1 94 ? -5.384 1.720 -7.781 1.00 85.81 94 SER A O 1
ATOM 721 N N . THR A 1 95 ? -5.636 -0.362 -6.982 1.00 89.25 95 THR A N 1
ATOM 722 C CA . THR A 1 95 ? -7.089 -0.300 -6.758 1.00 89.25 95 THR A CA 1
ATOM 723 C C . THR A 1 95 ? -7.450 -0.128 -5.283 1.00 89.25 95 THR A C 1
ATOM 725 O O . THR A 1 95 ? -8.628 -0.110 -4.935 1.00 89.25 95 THR A O 1
ATOM 728 N N . CYS A 1 96 ? -6.452 -0.000 -4.405 1.00 88.56 96 CYS A N 1
ATOM 729 C CA . CYS A 1 96 ? -6.648 0.112 -2.968 1.00 88.56 96 CYS A CA 1
ATOM 730 C C . CYS A 1 96 ? -7.255 1.484 -2.612 1.00 88.56 96 CYS A C 1
ATOM 732 O O . CYS A 1 96 ? -6.636 2.514 -2.909 1.00 88.56 96 CYS A O 1
ATOM 734 N N . PRO A 1 97 ? -8.423 1.532 -1.940 1.00 87.75 97 PRO A N 1
ATOM 735 C CA . PRO A 1 97 ? -9.051 2.788 -1.530 1.00 87.75 97 PRO A CA 1
ATOM 736 C C . PRO A 1 97 ? -8.131 3.646 -0.659 1.00 87.75 97 PRO A C 1
ATOM 738 O O . PRO A 1 97 ? -8.026 4.847 -0.889 1.00 87.75 97 PRO A O 1
ATOM 741 N N . LEU A 1 98 ? -7.397 3.016 0.266 1.00 85.81 98 LEU A N 1
ATOM 742 C CA . LEU A 1 98 ? -6.421 3.695 1.117 1.00 85.81 98 LEU A CA 1
ATOM 743 C C . LEU A 1 98 ? -5.302 4.352 0.295 1.00 85.81 98 LEU A C 1
ATOM 745 O O . LEU A 1 98 ? -4.969 5.514 0.515 1.00 85.81 98 LEU A O 1
ATOM 749 N N . SER A 1 99 ? -4.720 3.628 -0.666 1.00 83.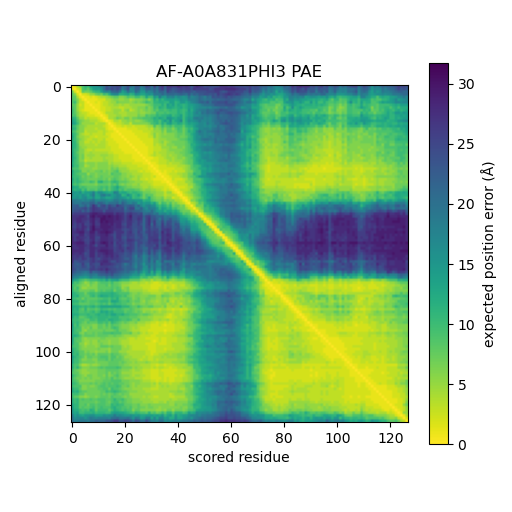75 99 SER A N 1
ATOM 750 C CA . SER A 1 99 ? -3.646 4.165 -1.513 1.00 83.75 99 SER A CA 1
ATOM 751 C C . SER A 1 99 ? -4.138 5.332 -2.372 1.00 83.75 99 SER A C 1
ATOM 753 O O . SER A 1 99 ? -3.423 6.321 -2.532 1.00 83.75 99 SER A O 1
ATOM 755 N N . ARG A 1 100 ? -5.384 5.250 -2.857 1.00 85.88 100 ARG A N 1
ATOM 756 C CA . ARG A 1 1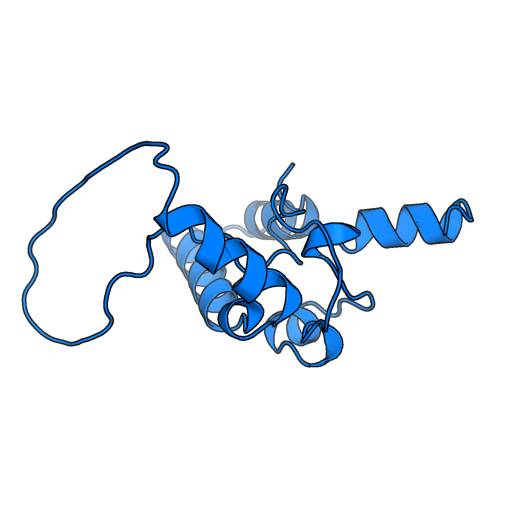00 ? -6.038 6.308 -3.633 1.00 85.88 100 ARG A CA 1
ATOM 757 C C . ARG A 1 100 ? -6.341 7.551 -2.798 1.00 85.88 100 ARG A C 1
ATOM 759 O O . ARG A 1 100 ? -6.057 8.652 -3.257 1.00 85.88 100 ARG A O 1
ATOM 766 N N . GLU A 1 101 ? -6.884 7.387 -1.590 1.00 83.69 101 GLU A N 1
ATOM 767 C CA . GLU A 1 101 ? -7.160 8.494 -0.657 1.00 83.69 101 GLU A CA 1
ATOM 768 C C . GLU A 1 101 ? -5.863 9.224 -0.275 1.00 83.69 101 GLU A C 1
ATOM 770 O O . GLU A 1 101 ? -5.826 10.449 -0.195 1.00 83.69 101 GLU A O 1
ATOM 775 N N . MET A 1 102 ? -4.771 8.472 -0.130 1.00 79.56 102 MET A N 1
ATOM 776 C CA . MET A 1 102 ? -3.444 9.001 0.177 1.00 79.56 102 MET A CA 1
ATOM 777 C C . MET A 1 102 ? -2.708 9.604 -1.031 1.00 79.56 102 MET A C 1
ATOM 779 O O . MET A 1 102 ? -1.613 10.139 -0.864 1.00 79.56 102 MET A O 1
ATOM 783 N N . GLY A 1 103 ? -3.277 9.526 -2.239 1.00 84.56 103 GLY A N 1
ATOM 784 C CA . GLY A 1 103 ? -2.671 10.074 -3.455 1.00 84.56 103 GLY A CA 1
ATOM 785 C C . GLY A 1 103 ? -1.352 9.405 -3.854 1.00 84.56 103 GLY A C 1
ATOM 786 O O . GLY A 1 103 ? -0.516 10.038 -4.503 1.00 84.56 103 GLY A O 1
ATOM 787 N N . LEU A 1 104 ? -1.147 8.151 -3.450 1.00 86.44 104 LEU A N 1
ATOM 788 C CA . LEU A 1 104 ? 0.078 7.412 -3.738 1.00 86.44 104 LEU A CA 1
ATOM 789 C C . LEU A 1 104 ? 0.066 6.901 -5.184 1.00 86.44 104 LEU A C 1
ATOM 791 O O . LEU A 1 104 ? -0.992 6.550 -5.711 1.00 86.44 104 LEU A O 1
ATOM 795 N N . ARG A 1 105 ? 1.230 6.881 -5.840 1.00 85.19 105 ARG A N 1
ATOM 796 C CA . ARG A 1 105 ? 1.337 6.562 -7.275 1.00 85.19 105 ARG A CA 1
ATOM 797 C C . ARG A 1 105 ? 1.992 5.221 -7.561 1.00 85.19 105 ARG A C 1
ATOM 799 O O . ARG A 1 105 ? 1.755 4.655 -8.626 1.00 85.19 105 ARG A O 1
ATOM 806 N N . TYR A 1 106 ? 2.830 4.731 -6.656 1.00 89.44 106 TYR A N 1
ATOM 807 C CA . TYR A 1 106 ? 3.506 3.453 -6.835 1.00 89.44 106 TYR A CA 1
ATOM 808 C C . TYR A 1 106 ? 2.615 2.256 -6.444 1.00 89.44 106 TYR A C 1
ATOM 810 O O . TYR A 1 106 ? 1.439 2.363 -6.102 1.00 89.44 106 TYR A O 1
ATOM 818 N N . SER A 1 107 ? 3.173 1.057 -6.560 1.00 89.75 107 SER A N 1
ATOM 819 C CA . SER A 1 107 ? 2.537 -0.197 -6.152 1.00 89.75 107 SER A CA 1
ATOM 820 C C . SER A 1 107 ? 3.587 -1.094 -5.500 1.00 89.75 107 SER A C 1
ATOM 822 O O . SER A 1 107 ? 4.740 -0.689 -5.348 1.00 89.75 107 SER A O 1
ATOM 824 N N . TYR A 1 108 ? 3.197 -2.288 -5.054 1.00 90.38 108 TYR A N 1
ATOM 825 C CA . TYR A 1 108 ? 4.103 -3.239 -4.396 1.00 90.38 108 TYR A CA 1
ATOM 826 C C . TYR A 1 108 ? 4.817 -2.643 -3.175 1.00 90.38 108 TYR A C 1
ATOM 828 O O . TYR A 1 108 ? 5.997 -2.875 -2.936 1.00 90.38 108 TYR A O 1
ATOM 836 N N . TYR A 1 109 ? 4.089 -1.863 -2.369 1.00 88.44 109 TYR A N 1
ATOM 837 C CA . TYR A 1 109 ? 4.642 -1.221 -1.172 1.00 88.44 109 TYR A CA 1
ATOM 838 C C . TYR A 1 109 ? 5.233 -2.224 -0.170 1.00 88.44 109 TYR A C 1
ATOM 840 O O . TYR A 1 109 ? 6.239 -1.928 0.472 1.00 88.44 109 TYR A O 1
ATOM 848 N N . CYS A 1 110 ? 4.657 -3.426 -0.101 1.00 87.50 110 CYS A N 1
ATOM 849 C CA . CYS A 1 110 ? 5.104 -4.515 0.762 1.00 87.50 110 CYS A CA 1
ATOM 850 C C . CYS A 1 110 ? 6.513 -5.037 0.430 1.00 87.50 110 CYS A C 1
ATOM 852 O O . CYS A 1 110 ? 7.233 -5.435 1.336 1.00 87.50 110 CYS A O 1
ATOM 854 N N . THR A 1 111 ? 6.953 -4.983 -0.826 1.00 88.12 111 THR A N 1
ATOM 855 C CA . THR A 1 111 ? 8.268 -5.491 -1.266 1.00 88.12 111 THR A CA 1
ATOM 856 C C . THR A 1 111 ? 9.210 -4.349 -1.661 1.00 88.12 111 THR A C 1
ATOM 858 O O . THR A 1 111 ? 10.385 -4.292 -1.278 1.00 88.12 111 THR A O 1
ATOM 861 N N . ARG A 1 112 ? 8.693 -3.361 -2.393 1.00 88.25 112 ARG A N 1
ATOM 862 C CA . ARG A 1 112 ? 9.472 -2.266 -2.988 1.00 88.25 112 ARG A CA 1
ATOM 863 C C . ARG A 1 112 ? 9.633 -1.071 -2.060 1.00 88.25 112 ARG A C 1
ATOM 865 O O . ARG A 1 112 ? 10.638 -0.365 -2.172 1.00 88.25 112 ARG A O 1
ATOM 872 N N . GLY A 1 113 ? 8.747 -0.927 -1.076 1.00 86.31 113 GLY A N 1
ATOM 873 C CA . GLY A 1 113 ? 8.805 0.105 -0.038 1.00 86.31 113 GLY A CA 1
ATOM 874 C C . GLY A 1 113 ? 7.785 1.204 -0.216 1.00 86.31 113 GLY A C 1
ATOM 875 O O . GLY A 1 113 ? 7.077 1.246 -1.215 1.00 86.31 113 GLY A O 1
ATOM 876 N N . VAL A 1 114 ? 7.715 2.098 0.768 1.00 85.38 114 VAL A N 1
ATOM 877 C CA . VAL A 1 114 ? 6.785 3.236 0.774 1.00 85.38 114 VAL A CA 1
ATOM 878 C C . VAL A 1 114 ? 7.055 4.203 -0.385 1.00 85.38 114 VAL A C 1
ATOM 880 O O . VAL A 1 114 ? 8.127 4.196 -0.990 1.00 85.38 114 VAL A O 1
ATOM 883 N N . GLU A 1 115 ? 6.083 5.069 -0.669 1.00 86.50 115 GLU A N 1
ATOM 884 C CA . GLU A 1 115 ? 6.105 6.030 -1.781 1.00 86.50 115 GLU A CA 1
ATOM 885 C C . GLU A 1 115 ? 7.414 6.827 -1.878 1.00 86.50 115 GLU A C 1
ATOM 887 O O . GLU A 1 115 ? 8.002 6.935 -2.949 1.00 86.50 115 GLU A O 1
ATOM 892 N N . THR A 1 116 ? 7.914 7.347 -0.754 1.00 84.12 116 THR A N 1
ATOM 893 C CA . THR A 1 116 ? 9.159 8.126 -0.712 1.00 84.12 116 THR A CA 1
ATOM 894 C C . THR A 1 116 ? 10.375 7.292 -1.094 1.00 84.12 116 THR A C 1
ATOM 896 O O . THR A 1 116 ? 11.230 7.767 -1.835 1.00 84.12 116 THR A O 1
ATOM 899 N N . GLN A 1 117 ? 10.441 6.040 -0.644 1.00 85.31 117 GLN A N 1
ATOM 900 C CA . GLN A 1 117 ? 11.540 5.138 -0.973 1.00 85.31 117 GLN A CA 1
ATOM 901 C C . GLN A 1 117 ? 11.542 4.784 -2.463 1.00 85.31 117 GLN A C 1
ATOM 903 O O . GLN A 1 117 ? 12.600 4.792 -3.090 1.00 85.31 117 GLN A O 1
ATOM 908 N N . GLN A 1 118 ? 10.370 4.503 -3.038 1.00 88.56 118 GLN A N 1
ATOM 909 C CA . GLN A 1 118 ? 10.252 4.222 -4.471 1.00 88.56 118 GLN A CA 1
ATOM 910 C C . GLN A 1 118 ? 10.562 5.465 -5.312 1.00 88.56 118 GLN A C 1
ATOM 912 O O . GLN A 1 118 ? 11.315 5.370 -6.275 1.00 88.56 118 GLN A O 1
ATOM 917 N N . LYS A 1 119 ? 10.104 6.646 -4.883 1.00 89.00 119 LYS A N 1
ATOM 918 C CA . LYS A 1 119 ? 10.432 7.922 -5.529 1.00 89.00 119 LYS A CA 1
ATOM 919 C C . LYS A 1 119 ? 11.932 8.216 -5.522 1.00 89.00 119 LYS A C 1
ATOM 921 O O . LYS A 1 119 ? 12.470 8.660 -6.526 1.00 89.00 119 LYS A O 1
ATOM 926 N N . ILE A 1 120 ? 12.620 7.967 -4.407 1.00 87.94 120 ILE A N 1
ATOM 927 C CA . ILE A 1 120 ? 14.078 8.143 -4.322 1.00 87.94 120 ILE A CA 1
ATOM 928 C C . ILE A 1 120 ? 14.790 7.185 -5.285 1.00 87.94 120 ILE A C 1
ATOM 930 O O . ILE A 1 120 ? 15.700 7.606 -5.992 1.00 87.94 120 ILE A O 1
ATOM 934 N N . ARG A 1 121 ? 14.365 5.918 -5.356 1.00 84.81 121 ARG A N 1
ATOM 935 C CA . ARG A 1 121 ? 14.929 4.942 -6.304 1.00 84.81 121 ARG A CA 1
ATOM 936 C C . ARG A 1 121 ? 14.762 5.376 -7.756 1.00 84.81 121 ARG A C 1
ATOM 938 O O . ARG A 1 121 ? 15.714 5.269 -8.520 1.00 84.81 121 ARG A O 1
ATOM 945 N N . ASP A 1 122 ? 13.587 5.896 -8.095 1.00 86.56 122 ASP A N 1
ATOM 946 C CA . ASP A 1 122 ? 13.268 6.428 -9.421 1.00 86.56 122 ASP A CA 1
ATOM 947 C C . ASP A 1 122 ? 14.158 7.635 -9.769 1.00 86.56 122 ASP A C 1
ATOM 949 O O . ASP A 1 122 ? 14.768 7.682 -10.832 1.00 86.56 122 ASP A O 1
ATOM 953 N N . VAL A 1 123 ? 14.353 8.559 -8.818 1.00 87.38 123 VAL A N 1
ATOM 954 C CA . VAL A 1 123 ? 15.242 9.725 -8.982 1.00 87.38 123 VAL A CA 1
ATOM 955 C C . VAL A 1 123 ? 16.711 9.326 -9.171 1.00 87.38 123 VAL A C 1
ATOM 957 O O . VAL A 1 123 ? 17.416 9.960 -9.952 1.00 87.38 123 VAL A O 1
ATOM 960 N N . ILE A 1 124 ? 17.189 8.298 -8.464 1.00 88.75 124 ILE A N 1
ATOM 961 C CA . ILE A 1 124 ? 18.586 7.832 -8.548 1.00 88.75 124 ILE A CA 1
ATOM 962 C C . ILE A 1 124 ? 18.780 6.859 -9.734 1.00 88.75 124 ILE A C 1
ATOM 964 O O . ILE A 1 124 ? 19.909 6.520 -10.080 1.00 88.75 124 ILE A O 1
ATOM 968 N N . GLY A 1 125 ? 17.702 6.427 -10.397 1.00 79.94 125 GLY A N 1
ATOM 969 C CA . GLY A 1 125 ? 17.757 5.496 -11.527 1.00 79.94 125 GLY A CA 1
ATOM 970 C C . GLY A 1 125 ? 18.074 4.048 -11.133 1.00 79.94 125 GLY A C 1
ATOM 971 O O . GLY A 1 125 ? 18.582 3.288 -11.953 1.00 79.94 125 GLY A O 1
ATOM 972 N N . VAL A 1 126 ? 17.793 3.654 -9.885 1.00 74.00 126 VAL A N 1
ATOM 973 C CA . VAL A 1 126 ? 18.010 2.286 -9.376 1.00 74.00 126 VAL A CA 1
ATOM 974 C C . VAL A 1 126 ? 16.674 1.535 -9.387 1.00 74.00 126 VAL A C 1
ATOM 976 O O . VAL A 1 126 ? 16.002 1.383 -8.356 1.00 74.00 126 VAL A O 1
ATOM 979 N N . GLY A 1 127 ? 16.272 1.143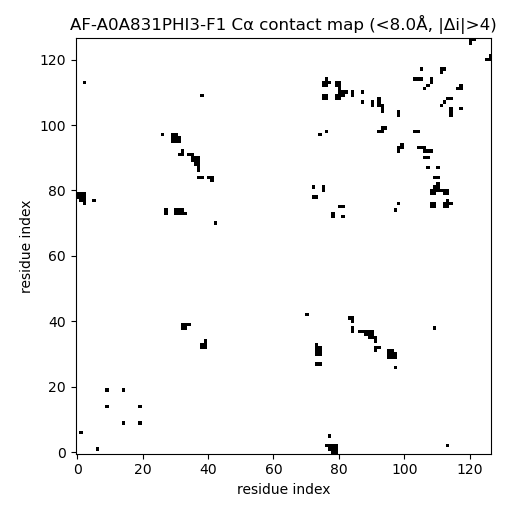 -10.599 1.00 57.78 127 GLY A N 1
ATOM 980 C CA . GLY A 1 127 ? 15.090 0.324 -10.891 1.00 57.78 127 GLY A CA 1
ATOM 981 C C . GLY A 1 127 ? 15.284 -1.126 -10.495 1.00 57.78 127 GLY A C 1
ATOM 982 O O . GLY A 1 127 ? 16.263 -1.732 -10.972 1.00 57.78 127 GLY A O 1
#

Foldseek 3Di:
DFQCVLVVVLVVDPDDPVVSVVVVVVLLVLFPVCVFPQVVVQLVVDVVDDDDDDDDDDDDDDDDDPDCDDPNPTPLLGGWAAPRRPDDDGWCLVVRPSCVVVVADDTPCRHQNYRVSVVVCVVVVPD

Sequence (127 aa):
MPSDYFELMLRTLHLTPEERELIIDKRKKQCICDMCPTYTSCALKQKEEGAGGTTVEEEGPTGGKSEWTLNGECAFCTLGKSACIEKEVECLCSTCPLSREMGLRYSYYCTRGVETQQKIRDVIGVG

pLDDT: mean 71.63, std 18.79, range [28.97, 90.38]